Protein AF-A0AAW0WAM8-F1 (afdb_monomer_lite)

Organism: Cherax quadricarinatus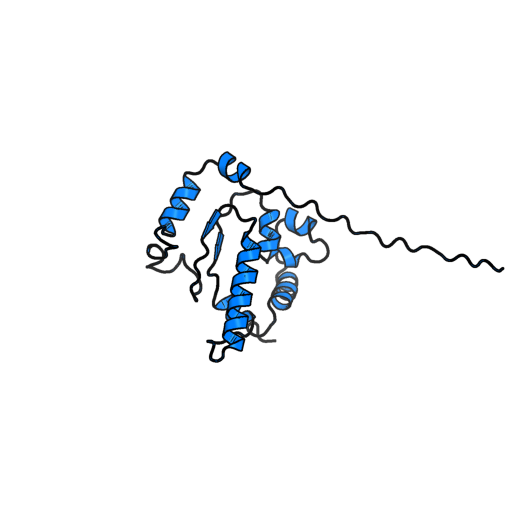 (NCBI:txid27406)

Radius of gyration: 20.92 Å; chains: 1; bounding box: 47×61×66 Å

Sequence (165 aa):
VDAHSCPPLEAIRRGQELWQGRIPDRCREEYPLHPWYCYFGYRVYPTMQSPVFVFQWIFDEAQMTANNVGKPNSKEQWDYIHGIGERIRKTFENVTALFAPSCISHTVFTKRNWAGVKIRDVSLPQALYCWDITPSDALAAITPPPRRGKAAEGTTGGEGRAVAG

Structure (mmCIF, N/CA/C/O backbone):
data_AF-A0AAW0WAM8-F1
#
_entry.id   AF-A0AAW0WAM8-F1
#
loop_
_atom_site.group_PDB
_atom_site.id
_atom_site.type_symbol
_atom_site.label_atom_id
_atom_site.label_alt_id
_atom_site.label_comp_id
_atom_site.label_asym_id
_atom_site.label_entity_id
_atom_site.label_seq_id
_atom_site.pdbx_PDB_ins_code
_atom_site.Cartn_x
_atom_site.Cartn_y
_atom_site.Cartn_z
_atom_site.occupancy
_atom_site.B_iso_or_equiv
_atom_site.auth_seq_id
_atom_site.auth_comp_id
_atom_site.auth_asym_id
_atom_site.auth_atom_id
_atom_site.pdbx_PDB_model_num
ATOM 1 N N . VAL A 1 1 ? 15.294 -13.554 -18.960 1.00 56.34 1 VAL A N 1
ATOM 2 C CA . VAL A 1 1 ? 15.476 -12.516 -17.919 1.00 56.34 1 VAL A CA 1
ATOM 3 C C . VAL A 1 1 ? 15.037 -13.147 -16.616 1.00 56.34 1 VAL A C 1
ATOM 5 O O . VAL A 1 1 ? 13.969 -13.747 -16.618 1.00 56.34 1 VAL A O 1
ATOM 8 N N . ASP A 1 2 ? 15.865 -13.118 -15.578 1.00 69.75 2 ASP A N 1
ATOM 9 C CA . ASP A 1 2 ? 15.474 -13.622 -14.260 1.00 69.75 2 ASP A CA 1
ATOM 10 C C . ASP A 1 2 ? 14.424 -12.681 -13.631 1.00 69.75 2 ASP A C 1
ATOM 12 O O . ASP A 1 2 ? 14.488 -11.461 -13.792 1.00 69.75 2 ASP A O 1
ATOM 16 N N . ALA A 1 3 ? 13.413 -13.258 -12.979 1.00 69.56 3 ALA A N 1
ATOM 17 C CA . ALA A 1 3 ? 12.282 -12.519 -12.424 1.00 69.56 3 ALA A CA 1
ATOM 18 C C . ALA A 1 3 ? 12.694 -11.654 -11.223 1.00 69.56 3 ALA A C 1
ATOM 20 O O . ALA A 1 3 ? 12.079 -10.618 -10.982 1.00 69.56 3 ALA A O 1
ATOM 21 N N . HIS A 1 4 ? 13.751 -12.047 -10.507 1.00 67.81 4 HIS A N 1
ATOM 22 C CA . HIS A 1 4 ? 14.234 -11.340 -9.320 1.00 67.81 4 HIS A CA 1
ATOM 23 C C . HIS A 1 4 ? 15.144 -10.148 -9.639 1.00 67.81 4 HIS A C 1
ATOM 25 O O . HIS A 1 4 ? 15.323 -9.274 -8.795 1.00 67.81 4 HIS A O 1
ATOM 31 N N . SER A 1 5 ? 15.683 -10.081 -10.858 1.00 73.88 5 SER A N 1
ATOM 32 C CA . SER A 1 5 ? 16.556 -8.997 -11.332 1.00 73.88 5 SER A CA 1
ATOM 33 C C . SER A 1 5 ? 15.859 -8.002 -12.268 1.00 73.88 5 SER A C 1
ATOM 35 O O . SER A 1 5 ? 16.458 -7.004 -12.672 1.00 73.88 5 SER A O 1
ATOM 37 N N . CYS A 1 6 ? 14.591 -8.236 -12.621 1.00 81.00 6 CYS A N 1
ATOM 38 C CA . CYS A 1 6 ? 13.815 -7.308 -13.437 1.00 81.00 6 CYS A CA 1
ATOM 39 C C . CYS A 1 6 ? 13.306 -6.125 -12.586 1.00 81.00 6 CYS A C 1
ATOM 41 O O . CYS A 1 6 ? 12.693 -6.361 -11.543 1.00 81.00 6 CYS A O 1
ATOM 43 N N . PRO A 1 7 ? 13.493 -4.858 -13.015 1.00 85.44 7 PRO A N 1
ATOM 44 C CA . PRO A 1 7 ? 12.938 -3.712 -12.302 1.00 85.44 7 PRO A CA 1
ATOM 45 C C . PRO A 1 7 ? 11.418 -3.853 -12.122 1.00 85.44 7 PRO A C 1
ATOM 47 O O . PRO A 1 7 ? 10.739 -4.200 -13.093 1.00 85.44 7 PRO A O 1
ATOM 50 N N . PRO A 1 8 ? 10.846 -3.526 -10.946 1.00 85.69 8 PRO A N 1
ATOM 51 C CA . PRO A 1 8 ? 9.432 -3.779 -10.647 1.00 85.69 8 PRO A CA 1
ATOM 52 C C . PRO A 1 8 ? 8.455 -3.248 -11.689 1.00 85.69 8 PRO A C 1
ATOM 54 O O . PRO A 1 8 ? 7.477 -3.909 -12.021 1.00 85.69 8 PRO A O 1
ATOM 57 N N . LEU A 1 9 ? 8.729 -2.061 -12.233 1.00 89.31 9 LEU A N 1
ATOM 58 C CA . LEU A 1 9 ? 7.875 -1.454 -13.247 1.00 89.31 9 LEU A CA 1
ATOM 59 C C . LEU A 1 9 ? 7.821 -2.289 -14.532 1.00 89.31 9 LEU A C 1
ATOM 61 O O . LEU A 1 9 ? 6.737 -2.546 -15.049 1.00 89.31 9 LEU A O 1
ATOM 65 N N . GLU A 1 10 ? 8.976 -2.742 -15.018 1.00 90.94 10 GLU A N 1
ATOM 66 C CA . GLU A 1 10 ? 9.055 -3.584 -16.213 1.00 90.94 10 GLU A CA 1
ATOM 67 C C . GLU A 1 10 ? 8.515 -4.988 -15.954 1.00 90.94 10 GLU A C 1
ATOM 69 O O . GLU A 1 10 ? 7.822 -5.541 -16.809 1.00 90.94 10 GLU A O 1
ATOM 74 N N . ALA A 1 11 ? 8.780 -5.544 -14.769 1.00 92.06 11 ALA A N 1
ATOM 75 C CA . ALA A 1 11 ? 8.276 -6.850 -14.371 1.00 92.06 11 ALA A CA 1
ATOM 76 C C . ALA A 1 11 ? 6.741 -6.876 -14.387 1.00 92.06 11 ALA A C 1
ATOM 78 O O . ALA A 1 11 ? 6.146 -7.766 -14.992 1.00 92.06 11 ALA A O 1
ATOM 79 N N . ILE A 1 12 ? 6.096 -5.864 -13.796 1.00 93.75 12 ILE A N 1
ATOM 80 C CA . ILE A 1 12 ? 4.635 -5.751 -13.786 1.00 93.75 12 ILE A CA 1
ATOM 81 C C . ILE A 1 12 ? 4.090 -5.441 -15.179 1.00 93.75 12 ILE A C 1
ATOM 83 O O . ILE A 1 12 ? 3.099 -6.053 -15.565 1.00 93.75 12 ILE A O 1
ATOM 87 N N . ARG A 1 13 ? 4.710 -4.539 -15.952 1.00 94.44 13 ARG A N 1
ATOM 88 C CA . ARG A 1 13 ? 4.238 -4.226 -17.312 1.00 94.44 13 ARG A CA 1
ATOM 89 C C . ARG A 1 13 ? 4.192 -5.485 -18.181 1.00 94.44 13 ARG A C 1
ATOM 91 O O . ARG A 1 13 ? 3.150 -5.817 -18.735 1.00 94.44 13 ARG A O 1
ATOM 98 N N . ARG A 1 14 ? 5.299 -6.230 -18.227 1.00 93.75 14 ARG A N 1
ATOM 99 C CA . ARG A 1 14 ? 5.391 -7.489 -18.983 1.00 93.75 14 ARG A CA 1
ATOM 100 C C . ARG A 1 14 ? 4.485 -8.573 -18.402 1.00 93.75 14 ARG A C 1
ATOM 102 O O . ARG A 1 14 ? 3.868 -9.315 -19.157 1.00 93.75 14 ARG A O 1
ATOM 109 N N . GLY A 1 15 ? 4.403 -8.670 -17.075 1.00 93.62 15 GLY A N 1
ATOM 110 C CA . GLY A 1 15 ? 3.544 -9.636 -16.390 1.00 93.62 15 GLY A CA 1
ATOM 111 C C . GLY A 1 15 ? 2.063 -9.407 -16.682 1.00 93.62 15 GLY A C 1
ATOM 112 O O . GLY A 1 15 ? 1.344 -10.355 -16.975 1.00 93.62 15 GLY A O 1
ATOM 113 N N . GLN A 1 16 ? 1.609 -8.153 -16.678 1.00 94.50 16 GLN A N 1
ATOM 114 C CA . GLN A 1 16 ? 0.222 -7.803 -16.980 1.00 94.50 16 GLN A CA 1
ATOM 115 C C . GLN A 1 16 ? -0.159 -8.194 -18.413 1.00 94.50 16 GLN A C 1
ATOM 117 O O . GLN A 1 16 ? -1.224 -8.785 -18.600 1.00 94.50 16 GLN A O 1
ATOM 122 N N . GLU A 1 17 ? 0.714 -7.923 -19.389 1.00 93.31 17 GLU A N 1
ATOM 123 C CA . GLU A 1 17 ? 0.539 -8.341 -20.787 1.00 93.31 17 GLU A CA 1
ATOM 124 C C . GLU A 1 17 ? 0.498 -9.875 -20.906 1.00 93.31 17 GLU A C 1
ATOM 126 O O . GLU A 1 17 ? -0.429 -10.430 -21.497 1.00 93.31 17 GLU A O 1
ATOM 131 N N . LEU A 1 18 ? 1.464 -10.567 -20.291 1.00 95.69 18 LEU A N 1
ATOM 132 C CA . LEU A 1 18 ? 1.599 -12.024 -20.360 1.00 95.69 18 LEU A CA 1
ATOM 133 C C . LEU A 1 18 ? 0.419 -12.762 -19.716 1.00 95.69 18 LEU A C 1
ATOM 135 O O . LEU A 1 18 ? -0.063 -13.753 -20.258 1.00 95.69 18 LEU A O 1
ATOM 139 N N . TRP A 1 19 ? -0.030 -12.305 -18.547 1.00 96.56 19 TRP A N 1
ATOM 140 C CA . TRP A 1 19 ? -1.099 -12.951 -17.782 1.00 96.56 19 TRP A CA 1
ATOM 141 C C . TRP A 1 19 ? -2.496 -12.485 -18.181 1.00 96.56 19 TRP A C 1
ATOM 143 O O . TRP A 1 19 ? -3.472 -12.986 -17.627 1.00 96.56 19 TRP A O 1
ATOM 153 N N . GLN A 1 20 ? -2.600 -11.501 -19.081 1.00 95.19 20 GLN A N 1
ATOM 154 C CA . GLN A 1 20 ? -3.852 -10.795 -19.368 1.00 95.19 20 GLN A CA 1
ATOM 155 C C . GLN A 1 20 ? -4.529 -10.321 -18.070 1.00 95.19 20 GLN A C 1
ATOM 157 O O . GLN A 1 20 ? -5.730 -10.494 -17.846 1.00 95.19 20 GLN A O 1
ATOM 162 N N . GLY A 1 21 ? -3.714 -9.753 -17.176 1.00 93.88 21 GLY A N 1
ATOM 163 C CA . GLY A 1 21 ? -4.114 -9.411 -15.818 1.00 93.88 21 GLY A CA 1
ATOM 164 C C . GLY A 1 21 ? -5.257 -8.398 -15.798 1.00 93.88 21 GLY A C 1
ATOM 165 O O . GLY A 1 21 ? -5.159 -7.322 -16.398 1.00 93.88 21 GLY A O 1
ATOM 166 N N . ARG A 1 22 ? -6.341 -8.732 -15.088 1.00 95.44 22 ARG A N 1
ATOM 167 C CA . ARG A 1 22 ? -7.463 -7.816 -14.850 1.00 95.44 22 ARG A CA 1
ATOM 168 C C . ARG A 1 22 ? -7.110 -6.829 -13.742 1.00 95.44 22 ARG A C 1
ATOM 170 O O . ARG A 1 22 ? -6.530 -7.201 -12.727 1.00 95.44 22 ARG A O 1
ATOM 177 N N . ILE A 1 23 ? -7.526 -5.583 -13.930 1.00 95.69 23 ILE A N 1
ATOM 178 C CA . ILE A 1 23 ? -7.340 -4.477 -12.986 1.00 95.69 23 ILE A CA 1
ATOM 179 C C . ILE A 1 23 ? -8.690 -3.797 -12.711 1.00 95.69 23 ILE A C 1
ATOM 181 O O . ILE A 1 23 ? -9.599 -3.934 -13.534 1.00 95.69 23 ILE A O 1
ATOM 185 N N . PRO A 1 24 ? -8.849 -3.070 -11.588 1.00 96.56 24 PRO A N 1
ATOM 186 C CA . PRO A 1 24 ? -10.087 -2.351 -11.288 1.00 96.56 24 PRO A CA 1
ATOM 187 C C . PRO A 1 24 ? -10.427 -1.318 -12.368 1.00 96.56 24 PRO A C 1
ATOM 189 O O . PRO A 1 24 ? -9.561 -0.535 -12.765 1.00 96.56 24 PRO A O 1
ATOM 192 N N . ASP A 1 25 ? -11.692 -1.278 -12.799 1.00 96.44 25 ASP A N 1
ATOM 193 C CA . ASP A 1 25 ? -12.125 -0.445 -13.931 1.00 96.44 25 ASP A CA 1
ATOM 194 C C . ASP A 1 25 ? -11.825 1.045 -13.710 1.00 96.44 25 ASP A C 1
ATOM 196 O O . ASP A 1 25 ? -11.207 1.673 -14.565 1.00 96.44 25 ASP A O 1
ATOM 200 N N . ARG A 1 26 ? -12.119 1.576 -12.516 1.00 96.19 26 ARG A N 1
ATOM 201 C CA . ARG A 1 26 ? -11.831 2.979 -12.159 1.00 96.19 26 ARG A CA 1
ATOM 202 C C . ARG A 1 26 ? -10.348 3.333 -12.224 1.00 96.19 26 ARG A C 1
ATOM 204 O O . ARG A 1 26 ? -9.988 4.437 -12.610 1.00 96.19 26 ARG A O 1
ATOM 211 N N . CYS A 1 27 ? -9.475 2.399 -11.853 1.00 96.75 27 CYS A N 1
ATOM 212 C CA . CYS A 1 27 ? -8.038 2.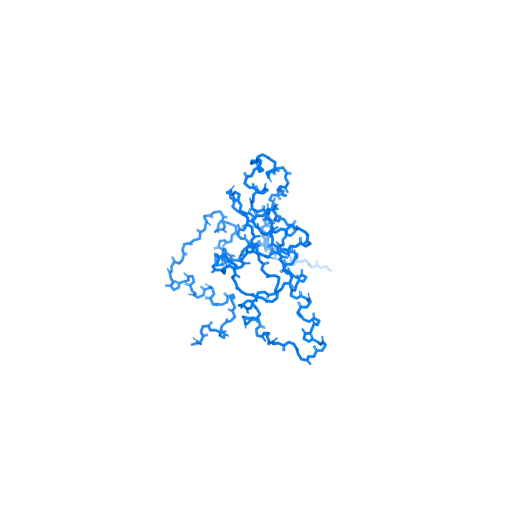627 -11.953 1.00 96.75 27 CYS A CA 1
ATOM 213 C C . CYS A 1 27 ? -7.561 2.581 -13.406 1.00 96.75 27 CYS A C 1
ATOM 215 O O . CYS A 1 27 ? -6.715 3.377 -13.808 1.00 96.75 27 CYS A O 1
ATOM 217 N N . ARG A 1 28 ? -8.129 1.686 -14.220 1.00 96.00 28 ARG A N 1
ATOM 218 C CA . ARG A 1 28 ? -7.848 1.645 -15.658 1.00 96.00 28 ARG A CA 1
ATOM 219 C C . ARG A 1 28 ? -8.283 2.933 -16.357 1.00 96.00 28 ARG A C 1
ATOM 221 O O . ARG A 1 28 ? -7.572 3.394 -17.241 1.00 96.00 28 ARG A O 1
ATOM 228 N N . GLU A 1 29 ? -9.421 3.499 -15.964 1.00 96.31 29 GLU A N 1
ATOM 229 C CA . GLU A 1 29 ? -9.928 4.777 -16.481 1.00 96.31 29 GLU A CA 1
ATOM 230 C C . GLU A 1 29 ? -9.013 5.958 -16.126 1.00 96.31 29 GLU A C 1
ATOM 232 O O . GLU A 1 29 ? -8.817 6.837 -16.959 1.00 96.31 29 GLU A O 1
ATOM 237 N N . GLU A 1 30 ? -8.393 5.947 -14.941 1.00 96.00 30 GLU A N 1
ATOM 238 C CA . GLU A 1 30 ? -7.388 6.946 -14.542 1.00 96.00 30 GLU A CA 1
ATOM 239 C C . GLU A 1 30 ? -6.071 6.796 -15.332 1.00 96.00 30 GLU A C 1
ATOM 241 O O . GLU A 1 30 ? -5.393 7.780 -15.631 1.00 96.00 30 GLU A O 1
ATOM 246 N N . TYR A 1 31 ? -5.699 5.564 -15.703 1.00 95.69 31 TYR A N 1
ATOM 247 C CA . TYR A 1 31 ? -4.436 5.251 -16.385 1.00 95.69 31 TYR A CA 1
ATOM 248 C C . TYR A 1 31 ? -4.629 4.471 -17.700 1.00 95.69 31 TYR A C 1
ATOM 250 O O . TYR A 1 31 ? -4.078 3.375 -17.847 1.00 95.69 31 TYR A O 1
ATOM 258 N N . PRO A 1 32 ? -5.329 5.025 -18.709 1.00 94.44 32 PRO A N 1
ATOM 259 C CA . PRO A 1 32 ? -5.690 4.289 -19.924 1.00 94.44 32 PRO A CA 1
ATOM 260 C C . PRO A 1 32 ? -4.469 3.863 -20.751 1.00 94.44 32 PRO A C 1
ATOM 262 O O . PRO A 1 32 ? -4.468 2.796 -21.357 1.00 94.44 32 PRO A O 1
ATOM 265 N N . LEU A 1 33 ? -3.408 4.676 -20.741 1.00 95.31 33 LEU A N 1
ATOM 266 C CA . LEU A 1 33 ? -2.151 4.391 -21.444 1.00 95.31 33 LEU A CA 1
ATOM 267 C C . LEU A 1 33 ? -1.175 3.532 -20.625 1.00 95.31 33 LEU A C 1
ATOM 269 O O . LEU A 1 33 ? -0.212 3.010 -21.178 1.00 95.31 33 LEU A O 1
ATOM 273 N N . HIS A 1 34 ? -1.397 3.405 -19.313 1.00 95.12 34 HIS A N 1
ATOM 274 C CA . HIS A 1 34 ? -0.479 2.730 -18.391 1.00 95.12 34 HIS A CA 1
ATOM 275 C C . HIS A 1 34 ? -1.246 1.840 -17.394 1.00 95.12 34 HIS A C 1
ATOM 277 O O . HIS A 1 34 ? -1.096 2.015 -16.184 1.00 95.12 34 HIS A O 1
ATOM 283 N N . PRO A 1 35 ? -2.069 0.874 -17.848 1.00 94.12 35 PRO A N 1
ATOM 284 C CA . PRO A 1 35 ? -2.947 0.088 -16.972 1.00 94.12 35 PRO A CA 1
ATOM 285 C C . PRO A 1 35 ? -2.196 -0.673 -15.864 1.00 94.12 35 PRO A C 1
ATOM 287 O O . PRO A 1 35 ? -2.710 -0.859 -14.761 1.00 94.12 35 PRO A O 1
ATOM 290 N N . TRP A 1 36 ? -0.939 -1.057 -16.102 1.00 95.00 36 TRP A N 1
ATOM 291 C CA . TRP A 1 36 ? -0.082 -1.706 -15.103 1.00 95.00 36 TRP A CA 1
ATOM 292 C C . TRP A 1 36 ? 0.215 -0.832 -13.871 1.00 95.00 36 TRP A C 1
ATOM 294 O O . TRP A 1 36 ? 0.611 -1.351 -12.827 1.00 95.00 36 TRP A O 1
ATOM 304 N N . TYR A 1 37 ? -0.021 0.482 -13.938 1.00 95.88 37 TYR A N 1
ATOM 305 C CA . TYR A 1 37 ? 0.055 1.374 -12.778 1.00 95.88 37 TYR A CA 1
ATOM 306 C C . TYR A 1 37 ? -0.891 0.959 -11.646 1.00 95.88 37 TYR A C 1
ATOM 308 O O . TYR A 1 37 ? -0.593 1.219 -10.481 1.00 95.88 37 TYR A O 1
ATOM 316 N N . CYS A 1 38 ? -1.968 0.242 -11.960 1.00 96.69 38 CYS A N 1
ATOM 317 C CA . CYS A 1 38 ? -2.941 -0.240 -10.983 1.00 96.69 38 CYS A CA 1
ATOM 318 C C . CYS A 1 38 ? -2.441 -1.371 -10.073 1.00 96.69 38 CYS A C 1
ATOM 320 O O . CYS A 1 38 ? -3.126 -1.722 -9.117 1.00 96.69 38 CYS A O 1
ATOM 322 N N . TYR A 1 39 ? -1.245 -1.914 -10.313 1.00 96.19 39 TYR A N 1
ATOM 323 C CA . TYR A 1 39 ? -0.595 -2.861 -9.398 1.00 96.19 39 TYR A CA 1
ATOM 324 C C . TYR A 1 39 ? 0.167 -2.168 -8.259 1.00 96.19 39 TYR A C 1
ATOM 326 O O . TYR A 1 39 ? 0.610 -2.826 -7.320 1.00 96.19 39 TYR A O 1
ATOM 334 N N . PHE A 1 40 ? 0.328 -0.842 -8.314 1.00 95.06 40 PHE A N 1
ATOM 335 C CA . PHE A 1 40 ? 1.009 -0.077 -7.275 1.00 95.06 40 PHE A CA 1
ATOM 336 C C . PHE A 1 40 ? -0.007 0.516 -6.301 1.00 95.06 40 PHE A C 1
ATOM 338 O O . PHE A 1 40 ? -0.836 1.339 -6.690 1.00 95.06 40 PHE A O 1
ATOM 345 N N . GLY A 1 41 ? 0.099 0.145 -5.020 1.00 94.88 41 GLY A N 1
ATOM 346 C CA . GLY A 1 41 ? -0.850 0.522 -3.962 1.00 94.88 41 GLY A CA 1
ATOM 347 C C . GLY A 1 41 ? -1.217 2.009 -3.954 1.00 94.88 41 GLY A C 1
ATOM 348 O O . GLY A 1 41 ? -2.392 2.353 -4.003 1.00 94.88 41 GLY A O 1
ATOM 349 N N . TYR A 1 42 ? -0.220 2.896 -4.010 1.00 94.50 42 TYR A N 1
ATOM 350 C CA . TYR A 1 42 ? -0.425 4.352 -3.990 1.00 94.50 42 TYR A CA 1
ATOM 351 C C . TYR A 1 42 ? -1.177 4.913 -5.213 1.00 94.50 42 TYR A C 1
ATOM 353 O O . TYR A 1 42 ? -1.662 6.040 -5.163 1.00 94.50 42 TYR A O 1
ATOM 361 N N . ARG A 1 43 ? -1.274 4.153 -6.313 1.00 94.81 43 ARG A N 1
ATOM 362 C CA . ARG A 1 43 ? -2.026 4.532 -7.520 1.00 94.81 43 ARG A CA 1
ATOM 363 C C . ARG A 1 43 ? -3.428 3.950 -7.545 1.00 94.81 43 ARG A C 1
ATOM 365 O O . ARG A 1 43 ? -4.339 4.620 -8.015 1.00 94.81 43 ARG A O 1
ATOM 372 N N . VAL A 1 44 ? -3.596 2.726 -7.048 1.00 95.75 44 VAL A N 1
ATOM 373 C CA . VAL A 1 44 ? -4.903 2.060 -7.024 1.00 95.75 44 VAL A CA 1
ATOM 374 C C . VAL A 1 44 ? -5.753 2.501 -5.832 1.00 95.75 44 VAL A C 1
ATOM 376 O O . VAL A 1 44 ? -6.959 2.666 -5.996 1.00 95.75 44 VAL A O 1
ATOM 379 N N . TYR A 1 45 ? -5.147 2.770 -4.669 1.00 95.25 45 TYR A N 1
ATOM 380 C CA . TYR A 1 45 ? -5.855 3.142 -3.437 1.00 95.25 45 TYR A CA 1
ATOM 381 C C . TYR A 1 45 ? -6.832 4.319 -3.621 1.00 95.25 45 TYR A C 1
ATOM 383 O O . TYR A 1 45 ? -7.992 4.161 -3.248 1.00 95.25 45 TYR A O 1
ATOM 391 N N . PRO A 1 46 ? -6.468 5.441 -4.284 1.00 93.56 46 PRO A N 1
ATOM 392 C CA . PRO A 1 46 ? -7.391 6.566 -4.485 1.00 93.56 46 PRO A CA 1
ATOM 393 C C . PRO A 1 46 ? -8.624 6.249 -5.347 1.00 93.56 46 PRO A C 1
ATOM 395 O O . PRO A 1 46 ? -9.557 7.042 -5.396 1.00 93.56 46 PRO A O 1
ATOM 398 N N . THR A 1 47 ? -8.622 5.119 -6.059 1.00 93.75 47 THR A N 1
ATOM 399 C CA . THR A 1 47 ? -9.713 4.701 -6.958 1.00 93.75 47 THR A CA 1
ATOM 400 C C . THR A 1 47 ? -10.663 3.687 -6.309 1.00 93.75 47 THR A C 1
ATOM 402 O O . THR A 1 47 ? -11.707 3.356 -6.880 1.00 93.75 47 THR A O 1
ATOM 405 N N . MET A 1 48 ? -10.305 3.178 -5.123 1.00 91.62 48 MET A N 1
ATOM 406 C CA . MET A 1 48 ? -11.079 2.179 -4.389 1.00 91.62 48 MET A CA 1
ATOM 407 C C . MET A 1 48 ? -12.300 2.809 -3.713 1.00 91.62 48 MET A C 1
ATOM 409 O O . MET A 1 48 ? -12.254 3.932 -3.225 1.00 91.62 48 MET A O 1
ATOM 413 N N . GLN A 1 49 ? -13.404 2.062 -3.688 1.00 88.81 49 GLN A N 1
ATOM 414 C CA . GLN A 1 49 ? -14.643 2.462 -3.006 1.00 88.81 49 GLN A CA 1
ATOM 415 C C . GLN A 1 49 ? -14.800 1.794 -1.650 1.00 88.81 49 GLN A C 1
ATOM 417 O O . GLN A 1 49 ? -15.349 2.380 -0.724 1.00 88.81 49 GLN A O 1
ATOM 422 N N . SER A 1 50 ? -14.348 0.547 -1.553 1.00 89.88 50 SER A N 1
ATOM 423 C CA . SER A 1 50 ? -14.385 -0.196 -0.307 1.00 89.88 50 SER A CA 1
ATOM 424 C C . SER A 1 50 ? -13.353 0.378 0.664 1.00 89.88 50 SER A C 1
ATOM 426 O O . SER A 1 50 ? -12.255 0.735 0.229 1.00 89.88 50 SER A O 1
ATOM 428 N N . PRO A 1 51 ? -13.654 0.427 1.971 1.00 90.50 51 PRO A N 1
ATOM 429 C CA . PRO A 1 51 ? -12.649 0.755 2.969 1.00 90.50 51 PRO A CA 1
ATOM 430 C C . PRO A 1 51 ? -11.534 -0.298 2.937 1.00 90.50 51 PRO A C 1
ATOM 432 O O . PRO A 1 51 ? -11.801 -1.500 2.917 1.00 90.50 51 PRO A O 1
ATOM 435 N N . VAL A 1 52 ? -10.279 0.153 2.931 1.00 93.38 52 VAL A N 1
ATOM 436 C CA . VAL A 1 52 ? -9.096 -0.717 2.903 1.00 93.38 52 VAL A CA 1
ATOM 437 C C . VAL A 1 52 ? -8.144 -0.328 4.022 1.00 93.38 52 VAL A C 1
ATOM 439 O O . VAL A 1 52 ? -7.663 0.804 4.069 1.00 93.38 52 VAL A O 1
ATOM 442 N N . PHE A 1 53 ? -7.842 -1.295 4.887 1.00 95.25 53 PHE A N 1
ATOM 443 C CA . PHE A 1 53 ? -6.775 -1.198 5.874 1.00 95.25 53 PHE A CA 1
ATOM 444 C C . PHE A 1 53 ? -5.440 -1.584 5.237 1.00 95.25 53 PHE A C 1
ATOM 446 O O . PHE A 1 53 ? -5.266 -2.707 4.760 1.00 95.25 53 PHE A O 1
ATOM 453 N N . VAL A 1 54 ? -4.476 -0.667 5.247 1.00 96.25 54 VAL A N 1
ATOM 454 C CA . VAL A 1 54 ? -3.146 -0.890 4.678 1.00 96.25 54 VAL A CA 1
ATOM 455 C C . VAL A 1 54 ? -2.170 -1.264 5.787 1.00 96.25 54 VAL A C 1
ATOM 457 O O . VAL A 1 54 ? -1.880 -0.467 6.678 1.00 96.25 54 VAL A O 1
ATOM 460 N N . PHE A 1 55 ? -1.612 -2.469 5.704 1.00 96.50 55 PHE A N 1
ATOM 461 C CA . PHE A 1 55 ? -0.424 -2.848 6.463 1.00 96.50 55 PHE A CA 1
ATOM 462 C C . PHE A 1 55 ? 0.798 -2.816 5.543 1.00 96.50 55 PHE A C 1
ATOM 464 O O . PHE A 1 55 ? 0.774 -3.442 4.485 1.00 96.50 55 PHE A O 1
ATOM 471 N N . GLN A 1 56 ? 1.879 -2.151 5.956 1.00 95.62 56 GLN A N 1
ATOM 472 C CA . GLN A 1 56 ? 3.125 -2.125 5.183 1.00 95.62 56 GLN A CA 1
ATOM 473 C C . GLN A 1 56 ? 4.347 -1.970 6.093 1.00 95.62 56 GLN A C 1
ATOM 475 O O . GLN A 1 56 ? 4.457 -0.994 6.830 1.00 95.62 56 GLN A O 1
ATOM 480 N N . TRP A 1 57 ? 5.319 -2.881 6.005 1.00 93.75 57 TRP A N 1
ATOM 481 C CA . TRP A 1 57 ? 6.645 -2.625 6.577 1.00 93.75 57 TRP A CA 1
ATOM 482 C C . TRP A 1 57 ? 7.291 -1.470 5.806 1.00 93.75 57 TRP A C 1
ATOM 484 O O . TRP A 1 57 ? 7.386 -1.540 4.581 1.00 93.75 57 TRP A O 1
ATOM 494 N N . ILE A 1 58 ? 7.739 -0.413 6.493 1.00 91.62 58 ILE A N 1
ATOM 495 C CA . ILE A 1 58 ? 8.413 0.720 5.825 1.00 91.62 58 ILE A CA 1
ATOM 496 C C . ILE A 1 58 ? 9.684 0.254 5.107 1.00 91.62 58 ILE A C 1
ATOM 498 O O . ILE A 1 58 ? 10.053 0.816 4.084 1.00 91.62 58 ILE A O 1
ATOM 502 N N . PHE A 1 59 ? 10.339 -0.784 5.620 1.00 88.62 59 PHE A N 1
ATOM 503 C CA . PHE A 1 59 ? 11.518 -1.382 5.006 1.00 88.62 59 PHE A CA 1
ATOM 504 C C . PHE A 1 59 ? 11.220 -2.835 4.616 1.00 88.62 59 PHE A C 1
ATOM 506 O O . PHE A 1 59 ? 11.815 -3.767 5.148 1.00 88.62 59 PHE A O 1
ATOM 513 N N . ASP A 1 60 ? 10.238 -3.046 3.735 1.00 85.38 60 ASP A N 1
ATOM 514 C CA . ASP A 1 60 ? 9.886 -4.399 3.293 1.00 85.38 60 ASP A CA 1
ATOM 515 C C . ASP A 1 60 ? 11.028 -5.060 2.510 1.00 85.38 60 ASP A C 1
ATOM 517 O O . ASP A 1 60 ? 11.580 -4.466 1.580 1.00 85.38 60 ASP A O 1
ATOM 521 N N . GLU A 1 61 ? 11.377 -6.298 2.870 1.00 82.19 61 GLU A N 1
ATOM 522 C CA . GLU A 1 61 ? 12.530 -6.988 2.276 1.00 82.19 61 GLU A CA 1
ATOM 523 C C . GLU A 1 61 ? 12.365 -7.206 0.769 1.00 82.19 61 GLU A C 1
ATOM 525 O O . GLU A 1 61 ? 13.326 -7.006 0.032 1.00 82.19 61 GLU A O 1
ATOM 530 N N . ALA A 1 62 ? 11.161 -7.531 0.281 1.00 79.31 62 ALA A N 1
ATOM 531 C CA . ALA A 1 62 ? 10.939 -7.738 -1.149 1.00 79.31 62 ALA A CA 1
ATOM 532 C C . ALA A 1 62 ? 11.110 -6.428 -1.929 1.00 79.31 62 ALA A C 1
ATOM 534 O O . ALA A 1 62 ? 11.696 -6.419 -3.012 1.00 79.31 62 ALA A O 1
ATOM 535 N N . GLN A 1 63 ? 10.668 -5.302 -1.359 1.00 77.19 63 GLN A N 1
ATOM 536 C CA . GLN A 1 63 ? 10.902 -3.982 -1.943 1.00 77.19 63 GLN A CA 1
ATOM 537 C C . GLN A 1 63 ? 12.384 -3.589 -1.908 1.00 77.19 63 GLN A C 1
ATOM 539 O O . GLN A 1 63 ? 12.887 -2.996 -2.863 1.00 77.19 63 GLN A O 1
ATOM 544 N N . MET A 1 64 ? 13.098 -3.912 -0.830 1.00 78.81 64 M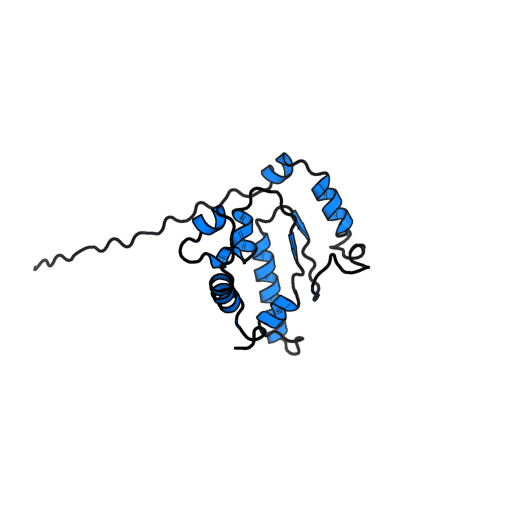ET A N 1
ATOM 545 C CA . MET A 1 64 ? 14.540 -3.678 -0.736 1.00 78.81 64 MET A CA 1
ATOM 546 C C . MET A 1 64 ? 15.307 -4.514 -1.768 1.00 78.81 64 MET A C 1
ATOM 548 O O . MET A 1 64 ? 16.120 -3.956 -2.501 1.00 78.81 64 MET A O 1
ATOM 552 N N . THR A 1 65 ? 14.990 -5.805 -1.906 1.00 74.69 65 THR A N 1
ATOM 553 C CA . THR A 1 65 ? 15.569 -6.691 -2.929 1.00 74.69 65 THR A CA 1
ATOM 554 C C . THR A 1 65 ? 15.287 -6.178 -4.337 1.00 74.69 65 THR A C 1
ATOM 556 O O . THR A 1 65 ? 16.205 -6.073 -5.145 1.00 74.69 65 THR A O 1
ATOM 559 N N . ALA A 1 66 ? 14.048 -5.776 -4.616 1.00 66.06 66 ALA A N 1
ATOM 560 C CA . ALA A 1 66 ? 13.654 -5.211 -5.902 1.00 66.06 66 ALA A CA 1
ATOM 561 C C . ALA A 1 66 ? 14.370 -3.891 -6.249 1.00 66.06 66 ALA A C 1
ATOM 563 O O . ALA A 1 66 ? 14.583 -3.590 -7.422 1.00 66.06 66 ALA A O 1
ATOM 564 N N . ASN A 1 67 ? 14.756 -3.109 -5.238 1.00 64.75 67 ASN A N 1
ATOM 565 C CA . ASN A 1 67 ? 15.571 -1.901 -5.392 1.00 64.75 67 ASN A CA 1
ATOM 566 C C . ASN A 1 67 ? 17.083 -2.189 -5.333 1.00 64.75 67 ASN A C 1
ATOM 568 O O . ASN A 1 67 ? 17.880 -1.254 -5.270 1.00 64.75 67 ASN A O 1
ATOM 572 N N . ASN A 1 68 ? 17.477 -3.467 -5.344 1.00 64.75 68 ASN A N 1
ATOM 573 C CA . ASN A 1 68 ? 18.857 -3.936 -5.255 1.00 64.75 68 ASN A CA 1
ATOM 574 C C . ASN A 1 68 ? 19.601 -3.434 -3.997 1.00 64.75 68 ASN A C 1
ATOM 576 O O . ASN A 1 68 ? 20.791 -3.119 -4.035 1.00 64.75 68 ASN A O 1
ATOM 580 N N . VAL A 1 69 ? 18.885 -3.336 -2.872 1.00 63.06 69 VAL A N 1
ATOM 581 C CA . VAL A 1 69 ? 19.406 -2.876 -1.578 1.00 63.06 69 VAL A CA 1
ATOM 582 C C . VAL A 1 69 ? 19.747 -4.079 -0.704 1.00 63.06 69 VAL A C 1
ATOM 584 O O . VAL A 1 69 ? 18.861 -4.816 -0.273 1.00 63.06 69 VAL A O 1
ATOM 587 N N . GLY A 1 70 ? 21.038 -4.267 -0.424 1.00 63.34 70 GLY A N 1
ATOM 588 C CA . GLY A 1 70 ? 21.524 -5.224 0.577 1.00 63.34 70 GLY A CA 1
ATOM 589 C C . GLY A 1 70 ? 21.445 -4.684 2.013 1.00 63.34 70 GLY A C 1
ATOM 590 O O . GLY A 1 70 ? 21.009 -3.557 2.247 1.00 63.34 70 GLY A O 1
ATOM 591 N N . LYS A 1 71 ? 21.908 -5.474 2.997 1.00 58.81 71 LYS A N 1
ATOM 592 C CA . LYS A 1 71 ? 22.121 -4.971 4.369 1.00 58.81 71 LYS A CA 1
ATOM 593 C C . LYS A 1 71 ? 23.135 -3.815 4.317 1.00 58.81 71 LYS A C 1
ATOM 595 O O . LYS A 1 71 ? 24.227 -4.033 3.791 1.00 58.81 71 LYS A O 1
ATOM 600 N N . PRO A 1 72 ? 22.802 -2.621 4.835 1.00 60.25 72 PRO A N 1
ATOM 601 C CA . PRO A 1 72 ? 23.661 -1.453 4.692 1.00 60.25 72 PRO A CA 1
ATOM 602 C C . PRO A 1 72 ? 24.991 -1.650 5.428 1.00 60.25 72 PRO A C 1
ATOM 604 O O . PRO A 1 72 ? 25.009 -2.029 6.599 1.00 60.25 72 PRO A O 1
ATOM 607 N N . ASN A 1 73 ? 26.100 -1.375 4.744 1.00 69.56 73 ASN A N 1
ATOM 608 C CA . ASN A 1 73 ? 27.460 -1.398 5.281 1.00 69.56 73 ASN A CA 1
ATOM 609 C C . ASN A 1 73 ? 28.172 -0.032 5.190 1.00 69.56 73 ASN A C 1
ATOM 611 O O . ASN A 1 73 ? 29.291 0.092 5.684 1.00 69.56 73 ASN A O 1
ATOM 615 N N . SER A 1 74 ? 27.526 0.992 4.614 1.00 73.75 74 SER A N 1
ATOM 616 C CA . SER A 1 74 ? 28.049 2.363 4.509 1.00 73.75 74 SER A CA 1
ATOM 617 C C . SER A 1 74 ? 27.005 3.426 4.876 1.00 73.75 74 SER A C 1
ATOM 619 O O . SER A 1 74 ? 25.800 3.162 4.882 1.00 73.75 74 SER A O 1
ATOM 621 N N . LYS A 1 75 ? 27.465 4.649 5.171 1.00 75.19 75 LYS A N 1
ATOM 622 C CA . LYS A 1 75 ? 26.604 5.799 5.494 1.00 75.19 75 LYS A CA 1
ATOM 623 C C . LYS A 1 75 ? 25.695 6.180 4.322 1.00 75.19 75 LYS A C 1
ATOM 625 O O . LYS A 1 75 ? 24.520 6.451 4.518 1.00 75.19 75 LYS A O 1
ATOM 630 N N . GLU A 1 76 ? 26.211 6.129 3.104 1.00 75.31 76 GLU A N 1
ATOM 631 C CA . GLU A 1 76 ? 25.474 6.461 1.882 1.00 75.31 76 GLU A CA 1
ATOM 632 C C . GLU A 1 76 ? 24.328 5.465 1.645 1.00 75.31 76 GLU A C 1
ATOM 634 O O . GLU A 1 76 ? 23.236 5.845 1.223 1.00 75.31 76 GLU A O 1
ATOM 639 N N . GLN A 1 77 ? 24.545 4.185 1.969 1.00 73.62 77 GLN A N 1
ATOM 640 C CA . GLN A 1 77 ? 23.485 3.176 1.940 1.00 73.62 77 GLN A CA 1
ATOM 641 C C . GLN A 1 77 ? 22.432 3.419 3.026 1.00 73.62 77 GLN A C 1
ATOM 643 O O . GLN A 1 77 ? 21.242 3.230 2.770 1.00 73.62 77 GLN A O 1
ATOM 648 N N . TRP A 1 78 ? 22.842 3.881 4.211 1.00 73.56 78 TRP A N 1
ATOM 649 C CA . TRP A 1 78 ? 21.910 4.319 5.252 1.00 73.56 78 TRP A CA 1
ATOM 650 C C . TRP A 1 78 ? 21.068 5.514 4.798 1.00 73.56 78 TRP A C 1
ATOM 652 O O . TRP A 1 78 ? 19.844 5.453 4.905 1.00 73.56 78 TRP A O 1
ATOM 662 N N . ASP A 1 79 ? 21.680 6.548 4.217 1.00 81.06 79 ASP A N 1
ATOM 663 C CA . ASP A 1 79 ? 20.971 7.721 3.688 1.00 81.06 79 ASP A CA 1
ATOM 664 C C . ASP A 1 79 ? 19.969 7.321 2.588 1.00 81.06 79 ASP A C 1
ATOM 666 O O . ASP A 1 79 ? 18.832 7.803 2.551 1.00 81.06 79 ASP A O 1
ATOM 670 N N . TYR A 1 80 ? 20.340 6.368 1.727 1.00 78.31 80 TYR A N 1
ATOM 671 C CA . TYR A 1 80 ? 19.441 5.818 0.713 1.00 78.31 80 TYR A CA 1
ATOM 672 C C . TYR A 1 80 ? 18.241 5.069 1.319 1.00 78.31 80 TYR A C 1
ATOM 674 O O . TYR A 1 80 ? 17.103 5.288 0.888 1.00 78.31 80 TYR A O 1
ATOM 682 N N . ILE A 1 81 ? 18.466 4.223 2.332 1.00 76.75 81 ILE A N 1
ATOM 683 C CA . ILE A 1 81 ? 17.401 3.501 3.052 1.00 76.75 81 ILE A CA 1
ATOM 684 C C . ILE A 1 81 ? 16.475 4.487 3.767 1.00 76.75 81 ILE A C 1
ATOM 686 O O . ILE A 1 81 ? 15.254 4.364 3.653 1.00 76.75 81 ILE A O 1
ATOM 690 N N . HIS A 1 82 ? 17.022 5.510 4.428 1.00 80.56 82 HIS A N 1
ATOM 691 C CA . HIS A 1 82 ? 16.225 6.592 5.007 1.00 80.56 82 HIS A CA 1
ATOM 692 C C . HIS A 1 82 ? 15.369 7.286 3.940 1.00 80.56 82 HIS A C 1
ATOM 694 O O . HIS A 1 82 ? 14.168 7.474 4.136 1.00 80.56 82 HIS A O 1
ATOM 700 N N . GLY A 1 83 ? 15.942 7.567 2.767 1.00 83.88 83 GLY A N 1
ATOM 701 C CA . GLY A 1 83 ? 15.209 8.109 1.627 1.00 83.88 83 GLY A CA 1
ATOM 702 C C . GLY A 1 83 ? 14.085 7.196 1.117 1.00 83.88 83 GLY A C 1
ATOM 703 O O . GLY A 1 83 ? 13.030 7.699 0.728 1.00 83.88 83 GLY A O 1
ATOM 704 N N . ILE A 1 84 ? 14.268 5.868 1.121 1.00 82.06 84 ILE A N 1
ATOM 705 C CA . ILE A 1 84 ? 13.192 4.907 0.816 1.00 82.06 84 ILE A CA 1
ATOM 706 C C . ILE A 1 84 ? 12.066 5.039 1.839 1.00 82.06 84 ILE A C 1
ATOM 708 O O . ILE A 1 84 ? 10.905 5.165 1.446 1.00 82.06 84 ILE A O 1
ATOM 712 N N . GLY A 1 85 ? 12.412 5.054 3.128 1.00 86.44 85 GLY A N 1
ATOM 713 C CA . GLY A 1 85 ? 11.440 5.179 4.207 1.00 86.44 85 GLY A CA 1
ATOM 714 C C . GLY A 1 85 ? 10.594 6.445 4.075 1.00 86.44 85 GLY A C 1
ATOM 715 O O . GLY A 1 85 ? 9.369 6.369 4.130 1.00 86.44 85 GLY A O 1
ATOM 716 N N . GLU A 1 86 ? 11.225 7.588 3.803 1.00 88.69 86 GLU A N 1
ATOM 717 C CA . GLU A 1 86 ? 10.528 8.858 3.567 1.00 88.69 86 GLU A CA 1
ATOM 718 C C . GLU A 1 86 ? 9.612 8.812 2.339 1.00 88.69 86 GLU A C 1
ATOM 720 O O . GLU A 1 86 ? 8.466 9.257 2.396 1.00 88.69 86 GLU A O 1
ATOM 725 N N . ARG A 1 87 ? 10.069 8.230 1.222 1.00 88.75 87 ARG A N 1
ATOM 726 C CA . ARG A 1 87 ? 9.227 8.084 0.023 1.00 88.75 87 ARG A CA 1
ATOM 727 C C . ARG A 1 87 ? 8.006 7.210 0.288 1.00 88.75 87 ARG A C 1
ATOM 729 O O . ARG A 1 87 ? 6.917 7.570 -0.144 1.00 88.75 87 ARG A O 1
ATOM 736 N N . ILE A 1 88 ? 8.168 6.103 1.010 1.00 89.88 88 ILE A N 1
ATOM 737 C CA . ILE A 1 88 ? 7.053 5.224 1.381 1.00 89.88 88 ILE A CA 1
ATOM 738 C C . ILE A 1 88 ? 6.079 5.960 2.301 1.00 89.88 88 ILE A C 1
ATOM 740 O O . ILE A 1 88 ? 4.883 5.968 2.026 1.00 89.88 88 ILE A O 1
ATOM 744 N N . ARG A 1 89 ? 6.572 6.657 3.331 1.00 91.88 89 ARG A N 1
ATOM 745 C CA . ARG A 1 89 ? 5.721 7.456 4.228 1.00 91.88 89 ARG A CA 1
ATOM 746 C C . ARG A 1 89 ? 4.886 8.484 3.467 1.00 91.88 89 ARG A C 1
ATOM 748 O O . ARG A 1 89 ? 3.688 8.574 3.714 1.00 91.88 89 ARG A O 1
ATOM 755 N N . LYS A 1 90 ? 5.478 9.176 2.488 1.00 93.00 90 LYS A N 1
ATOM 756 C CA . LYS A 1 90 ? 4.758 10.122 1.618 1.00 93.00 90 LYS A CA 1
ATOM 757 C C . LYS A 1 90 ? 3.619 9.472 0.834 1.00 93.00 90 LYS A C 1
ATOM 759 O O . LYS A 1 90 ? 2.591 10.101 0.615 1.00 93.00 90 LYS A O 1
ATOM 764 N N . THR A 1 91 ? 3.750 8.203 0.435 1.00 92.94 91 THR A N 1
ATOM 765 C CA . THR A 1 91 ? 2.647 7.501 -0.248 1.00 92.94 91 THR A CA 1
ATOM 766 C C . THR A 1 91 ? 1.436 7.245 0.647 1.00 92.94 91 THR A C 1
ATOM 768 O O . THR A 1 91 ? 0.353 6.979 0.129 1.00 92.94 91 THR A O 1
ATOM 771 N N . PHE A 1 92 ? 1.594 7.354 1.968 1.00 93.50 92 PHE A N 1
ATOM 772 C CA . PHE A 1 92 ? 0.526 7.112 2.930 1.00 93.50 92 PHE A CA 1
ATOM 773 C C . PHE A 1 92 ? -0.188 8.368 3.423 1.00 93.50 92 PHE A C 1
ATOM 775 O O . PHE A 1 92 ? -1.137 8.235 4.187 1.00 93.50 92 PHE A O 1
ATOM 782 N N . GLU A 1 93 ? 0.216 9.569 2.995 1.00 89.12 93 GLU A N 1
ATOM 783 C CA . GLU A 1 93 ? -0.381 10.838 3.454 1.00 89.12 93 GLU A CA 1
ATOM 784 C C . GLU A 1 93 ? -1.910 10.875 3.304 1.00 89.12 93 GLU A C 1
ATOM 786 O O . GLU A 1 93 ? -2.595 11.502 4.105 1.00 89.12 93 GLU A O 1
ATOM 791 N N . ASN A 1 94 ? -2.440 10.161 2.307 1.00 88.69 94 ASN A N 1
ATOM 792 C CA . ASN A 1 94 ? -3.865 10.108 1.993 1.00 88.69 94 ASN A CA 1
ATOM 793 C C . ASN A 1 94 ? -4.537 8.773 2.361 1.00 88.69 94 ASN A C 1
ATOM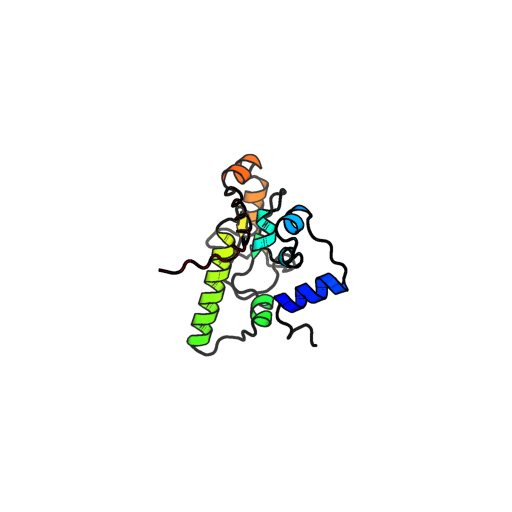 795 O O . ASN A 1 94 ? -5.649 8.508 1.908 1.00 88.69 94 ASN A O 1
ATOM 799 N N . VAL A 1 95 ? -3.866 7.912 3.131 1.00 92.31 95 VAL A N 1
ATOM 800 C CA . VAL A 1 95 ? -4.396 6.608 3.553 1.00 92.31 95 VAL A CA 1
ATOM 801 C C . VAL A 1 95 ? -5.058 6.747 4.919 1.00 92.31 95 VAL A C 1
ATOM 803 O O . VAL A 1 95 ? -4.418 7.143 5.888 1.00 92.31 95 VAL A O 1
ATOM 806 N N . THR A 1 96 ? -6.338 6.392 5.008 1.00 91.50 96 THR A N 1
ATOM 807 C CA . THR A 1 96 ? -7.158 6.625 6.209 1.00 91.50 96 THR A CA 1
ATOM 808 C C . THR A 1 96 ? -7.006 5.564 7.291 1.00 91.50 96 THR A C 1
ATOM 810 O O . THR A 1 96 ? -7.079 5.878 8.476 1.00 91.50 96 THR A O 1
ATOM 813 N N . ALA A 1 97 ? -6.759 4.313 6.902 1.00 94.12 97 ALA A N 1
ATOM 814 C CA . ALA A 1 97 ? -6.526 3.196 7.810 1.00 94.12 97 ALA A CA 1
ATOM 815 C C . ALA A 1 97 ? -5.167 2.561 7.489 1.00 94.12 97 ALA A C 1
ATOM 817 O O . ALA A 1 97 ? -5.029 1.820 6.515 1.00 94.12 97 ALA A O 1
ATOM 818 N N . LEU A 1 98 ? -4.149 2.886 8.291 1.00 95.38 98 LEU A N 1
ATOM 819 C CA . LEU A 1 98 ? -2.755 2.507 8.054 1.00 95.38 98 LEU A CA 1
ATOM 820 C C . LEU A 1 98 ? -2.102 1.941 9.316 1.00 95.38 98 LEU A C 1
ATOM 822 O O . LEU A 1 98 ? -2.172 2.535 10.391 1.00 95.38 98 LEU A O 1
ATOM 826 N N . PHE A 1 99 ? -1.344 0.862 9.146 1.00 97.00 99 PHE A N 1
ATOM 827 C CA . PHE A 1 99 ? -0.397 0.373 10.139 1.00 97.00 99 PHE A CA 1
ATOM 828 C C . PHE A 1 99 ? 0.957 0.096 9.473 1.00 97.00 99 PHE A C 1
ATOM 830 O O . PHE A 1 99 ? 1.141 -0.923 8.805 1.00 97.00 99 PHE A O 1
ATOM 837 N N . ALA A 1 100 ? 1.904 1.027 9.640 1.00 96.56 100 ALA A N 1
ATOM 838 C CA . ALA A 1 100 ? 3.187 1.006 8.937 1.00 96.56 100 ALA A CA 1
ATOM 839 C C . ALA A 1 100 ? 4.417 1.025 9.875 1.00 96.56 100 ALA A C 1
ATOM 841 O O . ALA A 1 100 ? 5.013 2.082 10.110 1.00 96.56 100 ALA A O 1
ATOM 842 N N . PRO A 1 101 ? 4.797 -0.124 10.459 1.00 95.00 101 PRO A N 1
ATOM 843 C CA . PRO A 1 101 ? 5.965 -0.238 11.332 1.00 95.00 101 PRO A CA 1
ATOM 844 C C . PRO A 1 101 ? 7.293 -0.071 10.571 1.00 95.00 101 PRO A C 1
ATOM 846 O O . PRO A 1 101 ? 7.475 -0.580 9.464 1.00 95.00 101 PRO A O 1
ATOM 849 N N . SER A 1 102 ? 8.263 0.597 11.202 1.00 90.62 102 SER A N 1
ATOM 850 C CA . SER A 1 102 ? 9.583 0.902 10.624 1.00 90.62 102 SER A CA 1
ATOM 851 C C . SER A 1 102 ? 10.614 -0.233 10.764 1.00 90.62 102 SER A C 1
ATOM 853 O O . SER A 1 102 ? 11.789 0.033 11.006 1.00 90.62 102 SER A O 1
ATOM 855 N N . CYS A 1 103 ? 10.195 -1.495 10.657 1.00 85.38 103 CYS A N 1
ATOM 856 C CA . CYS A 1 103 ? 11.091 -2.654 10.757 1.00 85.38 103 CYS A CA 1
ATOM 857 C C . CYS A 1 103 ? 11.459 -3.197 9.371 1.00 85.38 103 CYS A C 1
ATOM 859 O O . CYS A 1 103 ? 10.660 -3.090 8.440 1.00 85.38 103 CYS A O 1
ATOM 861 N N . ILE A 1 104 ? 12.633 -3.829 9.270 1.00 83.19 104 ILE A N 1
ATOM 862 C CA . ILE A 1 104 ? 12.993 -4.659 8.116 1.00 83.19 104 ILE A CA 1
ATOM 863 C C . ILE A 1 104 ? 12.346 -6.028 8.307 1.00 83.19 104 ILE A C 1
ATOM 865 O O . ILE A 1 104 ? 12.671 -6.746 9.253 1.00 83.19 104 ILE A O 1
ATOM 869 N N . SER A 1 105 ? 11.364 -6.350 7.472 1.00 85.25 105 SER A N 1
ATOM 870 C CA . SER A 1 105 ? 10.684 -7.645 7.488 1.00 85.25 105 SER A CA 1
ATOM 871 C C . SER A 1 105 ? 9.871 -7.831 6.211 1.00 85.25 105 SER A C 1
ATOM 873 O O . SER A 1 105 ? 9.724 -6.905 5.424 1.00 85.25 105 SER A O 1
ATOM 875 N N . HIS A 1 106 ? 9.294 -9.012 6.019 1.00 87.25 106 HIS A N 1
ATOM 876 C CA . HIS A 1 106 ? 8.358 -9.279 4.930 1.00 87.25 106 HIS A CA 1
ATOM 877 C C . HIS A 1 106 ? 7.181 -10.118 5.418 1.00 87.25 106 HIS A C 1
ATOM 879 O O . HIS A 1 106 ? 7.379 -11.045 6.210 1.00 87.25 106 HIS A O 1
ATOM 885 N N . THR A 1 107 ? 5.964 -9.800 4.960 1.00 87.19 107 THR A N 1
ATOM 886 C CA . THR A 1 107 ? 4.672 -10.360 5.425 1.00 87.19 107 THR A CA 1
ATOM 887 C C . THR A 1 107 ? 4.398 -10.164 6.929 1.00 87.19 107 THR A C 1
ATOM 889 O O . THR A 1 107 ? 5.305 -9.896 7.727 1.00 87.19 107 THR A O 1
ATOM 892 N N . VAL A 1 108 ? 3.133 -10.271 7.349 1.00 86.62 108 VAL A N 1
ATOM 893 C CA . VAL A 1 108 ? 2.766 -10.169 8.775 1.00 86.62 108 VAL A CA 1
ATOM 894 C C . VAL A 1 108 ? 1.700 -11.173 9.195 1.00 86.62 108 VAL A C 1
ATOM 896 O O . VAL A 1 108 ? 1.908 -11.886 10.167 1.00 86.62 108 VAL A O 1
ATOM 899 N N . PHE A 1 109 ? 0.607 -11.303 8.442 1.00 83.38 109 PHE A N 1
ATOM 900 C CA . PHE A 1 109 ? -0.571 -12.065 8.876 1.00 83.38 109 PHE A CA 1
ATOM 901 C C . PHE A 1 109 ? -0.363 -13.581 8.948 1.00 83.38 109 PHE A C 1
ATOM 903 O O . PHE A 1 109 ? -1.098 -14.274 9.640 1.00 83.38 109 PHE A O 1
ATOM 910 N N . THR A 1 110 ? 0.659 -14.106 8.278 1.00 84.50 110 THR A N 1
ATOM 911 C CA . THR A 1 110 ? 1.017 -15.530 8.309 1.00 84.50 110 THR A CA 1
ATOM 912 C C . THR A 1 110 ? 1.979 -15.883 9.450 1.00 84.50 110 THR A C 1
ATOM 914 O O . THR A 1 110 ? 2.246 -17.061 9.689 1.00 84.50 110 THR A O 1
ATOM 917 N N . LYS A 1 111 ? 2.513 -14.891 10.178 1.00 87.25 111 LYS A N 1
ATOM 918 C CA . LYS A 1 111 ? 3.469 -15.109 11.273 1.00 87.25 111 LYS A CA 1
ATOM 919 C C . LYS A 1 111 ? 2.738 -15.389 12.578 1.00 87.25 111 LYS A C 1
ATOM 921 O O . LYS A 1 111 ? 1.842 -14.649 12.961 1.00 87.25 111 LYS A O 1
ATOM 926 N N . ARG A 1 112 ? 3.183 -16.395 13.338 1.00 87.19 112 ARG A N 1
ATOM 927 C CA . ARG A 1 112 ? 2.572 -16.761 14.636 1.00 87.19 112 ARG A CA 1
ATOM 928 C C . ARG A 1 112 ? 2.524 -15.604 15.641 1.00 87.19 112 ARG A C 1
ATOM 930 O O . ARG A 1 112 ? 1.595 -15.518 16.431 1.00 87.19 112 ARG A O 1
ATOM 937 N N . ASN A 1 113 ? 3.517 -14.719 15.613 1.00 89.25 113 ASN A N 1
ATOM 938 C CA . ASN A 1 113 ? 3.674 -13.606 16.547 1.00 89.25 113 ASN A CA 1
ATOM 939 C C . ASN A 1 113 ? 3.169 -12.260 15.998 1.00 89.25 113 ASN A C 1
ATOM 941 O O . ASN A 1 113 ? 3.535 -11.219 16.540 1.00 89.25 113 ASN A O 1
ATOM 945 N N . TRP A 1 114 ? 2.340 -12.250 14.946 1.00 92.81 114 TRP A N 1
ATOM 946 C CA . TRP A 1 114 ? 1.826 -11.015 14.337 1.00 92.81 114 TRP A CA 1
ATOM 947 C C . TRP A 1 114 ? 1.109 -10.099 15.343 1.00 92.81 114 TRP A C 1
ATOM 949 O O . TRP A 1 114 ? 1.214 -8.877 15.256 1.00 92.81 114 TRP A O 1
ATOM 959 N N . ALA A 1 115 ? 0.465 -10.689 16.355 1.00 92.69 115 ALA A N 1
ATOM 960 C CA . ALA A 1 115 ? -0.188 -9.966 17.442 1.00 92.69 115 ALA A CA 1
ATOM 961 C C . ALA A 1 115 ? 0.782 -9.149 18.320 1.00 92.69 115 ALA A C 1
ATOM 963 O O . ALA A 1 115 ? 0.370 -8.205 18.990 1.00 92.69 115 ALA A O 1
ATOM 964 N N . GLY A 1 116 ? 2.074 -9.491 18.310 1.00 93.25 116 GLY A N 1
ATOM 965 C CA . GLY A 1 116 ? 3.120 -8.768 19.030 1.00 93.25 116 GLY A CA 1
ATOM 966 C C . GLY A 1 116 ? 3.652 -7.538 18.294 1.00 93.25 116 GLY A C 1
ATOM 967 O O . GLY A 1 116 ? 4.412 -6.774 18.884 1.00 93.25 116 GLY A O 1
ATOM 968 N N . VAL A 1 117 ? 3.281 -7.325 17.026 1.00 94.62 117 VAL A N 1
ATOM 969 C CA . VAL A 1 117 ? 3.728 -6.155 16.260 1.00 94.62 117 VAL A CA 1
ATOM 970 C C . VAL A 1 117 ? 2.997 -4.914 16.763 1.00 94.62 117 VAL A C 1
ATOM 972 O O . VAL A 1 117 ? 1.765 -4.876 16.776 1.00 94.62 117 VAL A O 1
ATOM 975 N N . LYS A 1 118 ? 3.761 -3.891 17.159 1.00 95.62 118 LYS A N 1
ATOM 976 C CA . LYS A 1 118 ? 3.244 -2.646 17.734 1.00 95.62 118 LYS A CA 1
ATOM 977 C C . LYS A 1 118 ? 3.893 -1.416 17.111 1.00 95.62 118 LYS A C 1
ATOM 979 O O . LYS A 1 118 ? 5.070 -1.438 16.756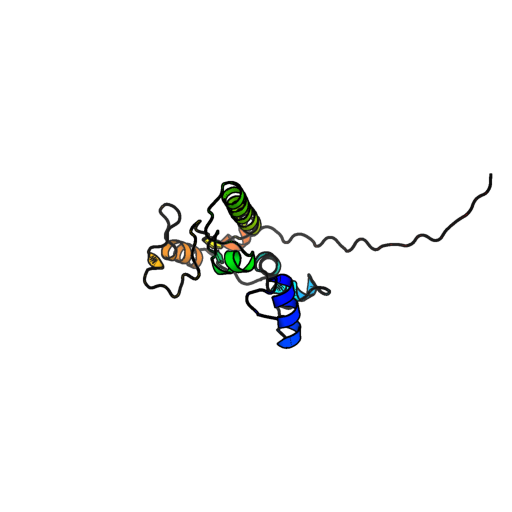 1.00 95.62 118 LYS A O 1
ATOM 984 N N . ILE A 1 119 ? 3.123 -0.336 17.026 1.00 95.88 119 ILE A N 1
ATOM 985 C CA . ILE A 1 119 ? 3.625 1.020 16.797 1.00 95.88 119 ILE A CA 1
ATOM 986 C C . ILE A 1 119 ? 3.331 1.798 18.074 1.00 95.88 119 ILE A C 1
ATOM 988 O O . ILE A 1 119 ? 2.166 2.007 18.415 1.00 95.88 119 ILE A O 1
ATOM 992 N N . ARG A 1 120 ? 4.387 2.209 18.789 1.00 92.94 120 ARG A N 1
ATOM 993 C CA . ARG A 1 120 ? 4.272 2.689 20.178 1.00 92.94 120 ARG A CA 1
ATOM 994 C C . ARG A 1 120 ? 3.536 1.627 21.012 1.00 92.94 120 ARG A C 1
ATOM 996 O O . ARG A 1 120 ? 3.946 0.469 20.998 1.00 92.94 120 ARG A O 1
ATOM 1003 N N . ASP A 1 121 ? 2.428 1.989 21.649 1.00 94.94 121 ASP A N 1
ATOM 1004 C CA . ASP A 1 121 ? 1.666 1.100 22.529 1.00 94.94 121 ASP A CA 1
ATOM 1005 C C . ASP A 1 121 ? 0.463 0.423 21.849 1.00 94.94 121 ASP A C 1
ATOM 1007 O O . ASP A 1 121 ? -0.252 -0.348 22.488 1.00 94.94 121 ASP A O 1
ATOM 1011 N N . VAL A 1 122 ? 0.248 0.659 20.548 1.00 97.25 122 VAL A N 1
ATOM 1012 C CA . VAL A 1 122 ? -0.880 0.094 19.789 1.00 97.25 122 VAL A CA 1
ATOM 1013 C C . VAL A 1 122 ? -0.414 -1.098 18.957 1.00 97.25 122 VAL A C 1
ATOM 1015 O O . VAL A 1 122 ? 0.449 -0.964 18.087 1.00 97.25 122 VAL A O 1
ATOM 1018 N N . SER A 1 123 ? -0.989 -2.275 19.210 1.00 97.31 123 SER A N 1
ATOM 1019 C CA . SER A 1 123 ? -0.729 -3.489 18.423 1.00 97.31 123 SER A CA 1
ATOM 1020 C C . SER A 1 123 ? -1.541 -3.554 17.133 1.00 97.31 123 SER A C 1
ATOM 1022 O O . SER A 1 123 ? -2.588 -2.920 17.015 1.00 97.31 123 SER A O 1
ATOM 1024 N N . LEU A 1 124 ? -1.081 -4.351 16.166 1.00 96.62 124 LEU A N 1
ATOM 1025 C CA . LEU A 1 124 ? -1.810 -4.579 14.916 1.00 96.62 124 LEU A CA 1
ATOM 1026 C C . LEU A 1 124 ? -3.236 -5.131 15.149 1.00 96.62 124 LEU A C 1
ATOM 1028 O O . LEU A 1 124 ? -4.166 -4.569 14.573 1.00 96.62 124 LEU A O 1
ATOM 1032 N N . PRO A 1 125 ? -3.471 -6.139 16.020 1.00 97.00 125 PRO A N 1
ATOM 1033 C CA . PRO A 1 125 ? -4.832 -6.550 16.374 1.00 97.00 125 PRO A CA 1
ATOM 1034 C C . PRO A 1 125 ? -5.682 -5.417 16.959 1.00 97.00 125 PRO A C 1
ATOM 1036 O O . PRO A 1 125 ? -6.846 -5.284 16.597 1.00 97.00 125 PRO A O 1
ATOM 1039 N N . GLN A 1 126 ? -5.107 -4.579 17.831 1.00 97.44 126 GLN A N 1
ATOM 1040 C CA . GLN A 1 126 ? -5.824 -3.429 18.395 1.00 97.44 126 GLN A CA 1
ATOM 1041 C C . GLN A 1 126 ? -6.186 -2.410 17.312 1.00 97.44 126 GLN A C 1
ATOM 1043 O O . GLN A 1 126 ? -7.309 -1.924 17.293 1.00 97.44 126 GLN A O 1
ATOM 1048 N N . ALA A 1 127 ? -5.272 -2.116 16.385 1.00 97.31 127 ALA A N 1
ATOM 1049 C CA . ALA A 1 127 ? -5.535 -1.207 15.273 1.00 97.31 127 ALA A CA 1
ATOM 1050 C C . ALA A 1 127 ? -6.630 -1.735 14.331 1.00 97.31 127 ALA A C 1
ATOM 1052 O O . ALA A 1 127 ? -7.480 -0.962 13.897 1.00 97.31 127 ALA A O 1
ATOM 1053 N N . LEU A 1 128 ? -6.641 -3.043 14.051 1.00 96.56 128 LEU A N 1
ATOM 1054 C CA . LEU A 1 128 ? -7.700 -3.685 13.265 1.00 96.56 128 LEU A CA 1
ATOM 1055 C C . LEU A 1 128 ? -9.047 -3.638 13.980 1.00 96.56 128 LEU A C 1
ATOM 1057 O O . LEU A 1 128 ? -10.044 -3.315 13.349 1.00 96.56 128 LEU A O 1
ATOM 1061 N N . TYR A 1 129 ? -9.071 -3.906 15.286 1.00 96.62 129 TYR A N 1
ATOM 1062 C CA . TYR A 1 129 ? -10.286 -3.773 16.085 1.00 96.62 129 TYR A CA 1
ATOM 1063 C C . TYR A 1 129 ? -10.819 -2.338 16.051 1.00 96.62 129 TYR A C 1
ATOM 1065 O O . TYR A 1 129 ? -12.001 -2.135 15.803 1.00 96.62 129 TYR A O 1
ATOM 1073 N N . CYS A 1 130 ? -9.950 -1.335 16.222 1.00 95.62 130 CYS A N 1
ATOM 1074 C CA . CYS A 1 130 ? -10.341 0.069 16.095 1.00 95.62 130 CYS A CA 1
ATOM 1075 C C . CYS A 1 130 ? -10.931 0.375 14.713 1.00 95.62 130 CYS A C 1
ATOM 1077 O O . CYS A 1 130 ? -11.918 1.099 14.624 1.00 95.62 130 CYS A O 1
ATOM 1079 N N . TRP A 1 131 ? -10.347 -0.169 13.644 1.00 95.56 131 TRP A N 1
ATOM 1080 C CA . TRP A 1 131 ? -10.869 0.001 12.290 1.00 95.56 131 TRP A CA 1
ATOM 1081 C C . TRP A 1 131 ? -12.245 -0.653 12.106 1.00 95.56 131 TRP A C 1
ATOM 1083 O O . TRP A 1 131 ? -13.132 -0.012 11.554 1.00 95.56 131 TRP A O 1
ATOM 1093 N N . ASP A 1 132 ? -12.439 -1.867 12.625 1.00 95.06 132 ASP A N 1
ATOM 1094 C CA . ASP A 1 132 ? -13.696 -2.627 12.543 1.00 95.06 132 ASP A CA 1
ATOM 1095 C C . ASP A 1 132 ? -14.863 -1.911 13.239 1.00 95.06 132 ASP A C 1
ATOM 1097 O O . ASP A 1 132 ? -15.959 -1.803 12.696 1.00 95.06 132 ASP A O 1
ATOM 1101 N N . ILE A 1 133 ? -14.611 -1.335 14.419 1.00 95.12 133 ILE A N 1
ATOM 1102 C CA . ILE A 1 133 ? -15.638 -0.601 15.172 1.00 95.12 133 ILE A CA 1
ATOM 1103 C C . ILE A 1 133 ? -15.830 0.848 14.700 1.00 95.12 133 ILE A C 1
ATOM 1105 O O . ILE A 1 133 ? -16.702 1.546 15.222 1.00 95.12 133 ILE A O 1
ATOM 1109 N N . THR A 1 134 ? -15.014 1.339 13.761 1.00 92.38 134 THR A N 1
ATOM 1110 C CA . THR A 1 134 ? -15.153 2.705 13.240 1.00 92.38 134 THR A CA 1
ATOM 1111 C C . THR A 1 134 ? -16.270 2.743 12.191 1.00 92.38 134 THR A C 1
ATOM 1113 O O . THR A 1 134 ? -16.177 2.043 11.182 1.00 92.38 134 THR A O 1
ATOM 1116 N N . PRO A 1 135 ? -17.308 3.586 12.357 1.00 88.25 135 PRO A N 1
ATOM 1117 C CA . PRO A 1 135 ? -18.376 3.705 11.369 1.00 88.25 135 PRO A CA 1
ATOM 1118 C C . PRO A 1 135 ? -17.848 4.123 9.993 1.00 88.25 135 PRO A C 1
ATOM 1120 O O . PRO A 1 135 ? -16.950 4.962 9.891 1.00 88.25 135 PRO A O 1
ATOM 1123 N N . SER A 1 136 ? -18.451 3.606 8.919 1.00 80.25 136 SER A N 1
ATOM 1124 C CA . SER A 1 136 ? -18.038 3.934 7.546 1.00 80.25 136 SER A CA 1
ATOM 1125 C C . SER A 1 136 ? -18.083 5.437 7.252 1.00 80.25 136 SER A C 1
ATOM 1127 O O . SER A 1 136 ? -17.180 5.950 6.594 1.00 80.25 136 SER A O 1
ATOM 1129 N N . ASP A 1 137 ? -19.057 6.160 7.809 1.00 81.88 137 ASP A N 1
ATOM 1130 C CA . ASP A 1 137 ? -19.167 7.617 7.658 1.00 81.88 137 ASP A CA 1
ATOM 1131 C C . ASP A 1 137 ? -17.988 8.360 8.301 1.00 81.88 137 ASP A C 1
ATOM 1133 O O . ASP A 1 137 ? -17.495 9.350 7.759 1.00 81.88 137 ASP A O 1
ATOM 1137 N N . ALA A 1 138 ? -17.478 7.855 9.429 1.00 82.50 138 ALA A N 1
ATOM 1138 C CA . ALA A 1 138 ? -16.309 8.424 10.090 1.00 82.50 138 ALA A CA 1
ATOM 11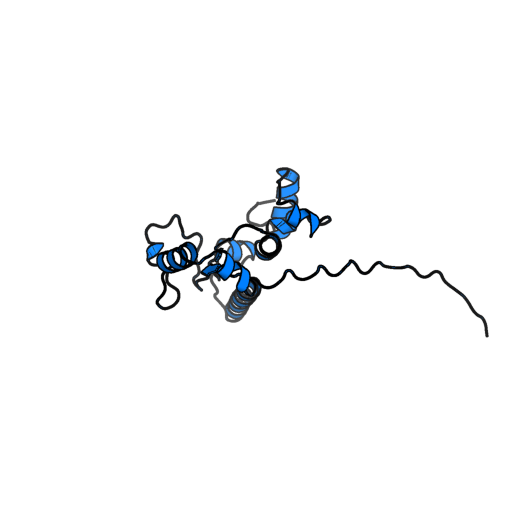39 C C . ALA A 1 138 ? -15.029 8.187 9.270 1.00 82.50 138 ALA A C 1
ATOM 1141 O O . ALA A 1 138 ? -14.194 9.085 9.172 1.00 82.50 138 ALA A O 1
ATOM 1142 N N . LEU A 1 139 ? -14.896 7.020 8.624 1.00 78.94 139 LEU A N 1
ATOM 1143 C CA . LEU A 1 139 ? -13.798 6.743 7.686 1.00 78.94 139 LEU A CA 1
ATOM 1144 C C . LEU A 1 139 ? -13.882 7.625 6.431 1.00 78.94 139 LEU A C 1
ATOM 1146 O O . LEU A 1 139 ? -12.860 8.116 5.946 1.00 78.94 139 LEU A O 1
ATOM 1150 N N . ALA A 1 140 ? -15.089 7.866 5.917 1.00 76.00 140 ALA A N 1
ATOM 1151 C CA . ALA A 1 140 ? -15.305 8.744 4.772 1.00 76.00 140 ALA A CA 1
ATOM 1152 C C . ALA A 1 140 ? -14.939 10.203 5.094 1.00 76.00 140 ALA A C 1
ATOM 1154 O O . ALA A 1 140 ? -14.289 10.857 4.283 1.00 76.00 140 ALA A O 1
ATOM 1155 N N . ALA A 1 141 ? -15.271 10.691 6.295 1.00 76.69 141 ALA A N 1
ATOM 1156 C CA . ALA A 1 141 ? -14.984 12.063 6.723 1.00 76.69 141 ALA A CA 1
ATOM 1157 C C . ALA A 1 141 ? -13.482 12.398 6.797 1.00 76.69 141 ALA A C 1
ATOM 1159 O O . ALA A 1 141 ? -13.099 13.550 6.604 1.00 76.69 141 ALA A O 1
ATOM 1160 N N . ILE A 1 142 ? -12.629 11.403 7.060 1.00 77.69 142 ILE A N 1
ATOM 1161 C CA . ILE A 1 142 ? -11.166 11.566 7.093 1.00 77.69 142 ILE A CA 1
ATOM 1162 C C . ILE A 1 142 ? -10.496 11.239 5.751 1.00 77.69 142 ILE A C 1
ATOM 1164 O O . ILE A 1 142 ? -9.286 11.419 5.616 1.00 77.69 142 ILE A O 1
ATOM 1168 N N . THR A 1 143 ? -11.253 10.753 4.760 1.00 69.56 143 THR A N 1
ATOM 1169 C CA . THR A 1 143 ? -10.721 10.445 3.428 1.00 69.56 143 THR A CA 1
ATOM 1170 C C . THR A 1 143 ? -10.527 11.748 2.652 1.00 69.56 143 THR A C 1
ATOM 1172 O O . THR A 1 143 ? -11.503 12.461 2.411 1.00 69.56 143 THR A O 1
ATOM 1175 N N . PRO A 1 144 ? -9.294 12.099 2.239 1.00 67.94 144 PRO A N 1
ATOM 1176 C CA . PRO A 1 144 ? -9.081 13.303 1.452 1.00 67.94 144 PRO A CA 1
ATOM 1177 C C . PRO A 1 144 ? -9.812 13.194 0.106 1.00 67.94 144 PRO A C 1
ATOM 1179 O O . PRO A 1 144 ? -9.857 12.109 -0.484 1.00 67.94 144 PRO A O 1
ATOM 1182 N N . PRO A 1 145 ? -10.380 14.301 -0.410 1.00 62.56 145 PRO A N 1
ATOM 1183 C CA . PRO A 1 145 ? -11.106 14.275 -1.670 1.00 62.56 145 PRO A CA 1
ATOM 1184 C C . PRO A 1 145 ? -10.186 13.794 -2.802 1.00 62.56 145 PRO A C 1
ATOM 1186 O O . PRO A 1 145 ? -8.992 14.126 -2.805 1.00 62.56 145 PRO A O 1
ATOM 1189 N N . PRO A 1 146 ? -10.712 13.035 -3.782 1.00 58.03 146 PRO A N 1
ATOM 1190 C CA . PRO A 1 146 ? -9.920 12.606 -4.924 1.00 58.03 146 PRO A CA 1
ATOM 1191 C C . PRO A 1 146 ? -9.312 13.837 -5.598 1.00 58.03 146 PRO A C 1
ATOM 1193 O O . PRO A 1 146 ? -10.001 14.827 -5.865 1.00 58.03 146 PRO A O 1
ATOM 1196 N N . ARG A 1 147 ? -7.999 13.798 -5.862 1.00 58.75 147 ARG A N 1
ATOM 1197 C CA . ARG A 1 147 ? -7.361 14.845 -6.665 1.00 58.75 147 ARG A CA 1
ATOM 1198 C C . ARG A 1 147 ? -8.037 14.809 -8.032 1.00 58.75 147 ARG A C 1
ATOM 1200 O O . ARG A 1 147 ? -7.994 13.775 -8.690 1.00 58.75 147 ARG A O 1
ATOM 1207 N N . ARG A 1 148 ? -8.665 15.912 -8.459 1.00 53.16 148 ARG A N 1
ATOM 1208 C CA . ARG A 1 148 ? -9.119 16.046 -9.850 1.00 53.16 148 ARG A CA 1
ATOM 1209 C C . ARG A 1 148 ? -7.909 15.777 -10.741 1.00 53.16 148 ARG A C 1
ATOM 1211 O O . ARG A 1 148 ? -6.903 16.479 -10.609 1.00 53.16 148 ARG A O 1
ATOM 1218 N N . GLY A 1 149 ? -8.000 14.758 -11.595 1.00 46.19 149 GLY A N 1
ATOM 1219 C CA . GLY A 1 149 ? -6.991 14.495 -12.610 1.00 46.19 149 GLY A CA 1
ATOM 1220 C C . GLY A 1 149 ? -6.712 15.793 -13.359 1.00 46.19 149 GLY A C 1
ATOM 1221 O O . GLY A 1 149 ? -7.645 16.488 -13.775 1.00 46.19 149 GLY A O 1
ATOM 1222 N N . LYS A 1 150 ? -5.436 16.176 -13.470 1.00 40.25 150 LYS A N 1
ATOM 1223 C CA . LYS A 1 150 ? -5.064 17.236 -14.405 1.00 40.25 150 LYS A CA 1
ATOM 1224 C C . LYS A 1 150 ? -5.514 16.746 -15.775 1.00 40.25 150 LYS A C 1
ATOM 1226 O O . LYS A 1 150 ? -4.996 15.737 -16.251 1.00 40.25 150 LYS A O 1
ATOM 1231 N N . ALA A 1 151 ? -6.496 17.427 -16.363 1.00 34.94 151 ALA A N 1
ATOM 1232 C CA . ALA A 1 151 ? -6.823 17.249 -17.765 1.00 34.94 151 ALA A CA 1
ATOM 1233 C C . ALA A 1 151 ? -5.507 17.297 -18.545 1.00 34.94 151 ALA A C 1
ATOM 1235 O O . ALA A 1 151 ? -4.683 18.183 -18.302 1.00 34.94 151 ALA A O 1
ATOM 1236 N N . ALA A 1 152 ? -5.288 16.301 -19.402 1.00 40.75 152 ALA A N 1
ATOM 1237 C CA . ALA A 1 152 ? -4.171 16.297 -20.325 1.00 40.75 152 ALA A CA 1
ATOM 1238 C C . ALA A 1 152 ? -4.164 17.649 -21.046 1.00 40.75 152 ALA A C 1
ATOM 1240 O O . ALA A 1 152 ? -5.121 17.992 -21.740 1.00 40.75 152 ALA A O 1
ATOM 1241 N N . GLU A 1 153 ? -3.126 18.444 -20.802 1.00 35.25 153 GLU A N 1
ATOM 1242 C CA . GLU A 1 153 ? -2.933 19.727 -21.458 1.00 35.25 153 GLU A CA 1
ATOM 1243 C C . GLU A 1 153 ? -2.640 19.404 -22.924 1.00 35.25 153 GLU A C 1
ATOM 1245 O O . GLU A 1 153 ? -1.552 18.958 -23.292 1.00 35.25 153 GLU A O 1
ATOM 1250 N N . GLY A 1 154 ? -3.701 19.475 -23.730 1.00 30.78 154 GLY A N 1
ATOM 1251 C CA . GLY A 1 154 ? -3.676 19.195 -25.150 1.00 30.78 154 GLY A CA 1
ATOM 1252 C C . GLY A 1 154 ? -2.665 20.107 -25.820 1.00 30.78 154 GLY A C 1
ATOM 1253 O O . GLY A 1 154 ? -2.753 21.330 -25.746 1.00 30.78 154 GLY A O 1
ATOM 1254 N N . THR A 1 155 ? -1.699 19.490 -26.483 1.00 36.66 155 THR A N 1
ATOM 1255 C CA . THR A 1 155 ? -0.761 20.146 -27.381 1.00 36.66 155 THR A CA 1
ATOM 1256 C C . THR A 1 155 ? -1.561 20.668 -28.575 1.00 36.66 155 THR A C 1
ATOM 1258 O O . THR A 1 155 ? -1.771 19.960 -29.556 1.00 36.66 155 THR A O 1
ATOM 1261 N N . THR A 1 156 ? -2.066 21.898 -28.499 1.00 33.12 156 THR A N 1
ATOM 1262 C CA . THR A 1 156 ? -2.542 22.603 -29.690 1.00 33.12 156 THR A CA 1
ATOM 1263 C C . THR A 1 156 ? -1.322 23.128 -30.428 1.00 33.12 156 THR A C 1
ATOM 1265 O O . THR A 1 156 ? -0.725 24.132 -30.036 1.00 33.12 156 THR A O 1
ATOM 1268 N N . GLY A 1 157 ? -0.938 22.405 -31.480 1.00 37.78 157 GLY A N 1
ATOM 1269 C CA . GLY A 1 157 ? -0.068 22.922 -32.526 1.00 37.78 157 GLY A CA 1
ATOM 1270 C C . GLY A 1 157 ? -0.673 24.198 -33.107 1.00 37.78 157 GLY A C 1
ATOM 1271 O O . GLY A 1 157 ? -1.820 24.202 -33.547 1.00 37.78 157 GLY A O 1
ATOM 1272 N N . GLY A 1 158 ? 0.099 25.280 -33.060 1.00 29.58 158 GLY A N 1
ATOM 1273 C CA . GLY A 1 158 ? -0.185 26.521 -33.765 1.00 29.58 158 GLY A CA 1
ATOM 1274 C C . GLY A 1 158 ? 0.668 26.577 -35.023 1.00 29.58 158 GLY A C 1
ATOM 1275 O O . GLY A 1 158 ? 1.889 26.696 -34.939 1.00 29.58 158 GLY A O 1
ATOM 1276 N N . GLU A 1 159 ? 0.005 26.452 -36.168 1.00 33.56 159 GLU A N 1
ATOM 1277 C CA . GLU A 1 159 ? 0.533 26.720 -37.501 1.00 33.56 159 GLU A CA 1
ATOM 1278 C C . GLU A 1 159 ? 1.182 28.108 -37.595 1.00 33.56 159 GLU A C 1
ATOM 1280 O O . GLU A 1 159 ? 0.799 29.065 -36.920 1.00 33.56 159 GLU A O 1
ATOM 1285 N N . GLY A 1 160 ? 2.192 28.198 -38.460 1.00 33.28 160 GLY A N 1
ATOM 1286 C CA . GLY A 1 160 ? 2.988 29.394 -38.663 1.00 33.28 160 GLY A CA 1
ATOM 1287 C C . GLY A 1 160 ? 2.213 30.605 -39.180 1.00 33.28 160 GLY A C 1
ATOM 1288 O O . GLY A 1 160 ? 1.194 30.510 -39.863 1.00 33.28 160 GLY A O 1
ATOM 1289 N N . ARG A 1 161 ? 2.802 31.776 -38.938 1.00 32.19 161 ARG A N 1
ATOM 1290 C CA . ARG A 1 161 ? 2.583 32.952 -39.774 1.00 32.19 161 ARG A CA 1
ATOM 1291 C C . ARG A 1 161 ? 3.861 33.778 -39.826 1.00 32.19 161 ARG A C 1
ATOM 1293 O O . ARG A 1 161 ? 4.274 34.370 -38.836 1.00 32.19 161 ARG A O 1
ATOM 1300 N N . ALA A 1 162 ? 4.486 33.779 -40.999 1.00 37.09 162 ALA A N 1
ATOM 1301 C CA . ALA A 1 162 ? 5.474 34.770 -41.385 1.00 37.09 162 ALA A CA 1
ATOM 1302 C C . ALA A 1 162 ? 4.819 36.157 -41.421 1.00 37.09 162 ALA A C 1
ATOM 1304 O O . ALA A 1 162 ? 3.715 36.291 -41.953 1.00 37.09 162 ALA A O 1
ATOM 1305 N N . VAL A 1 163 ? 5.510 37.178 -40.915 1.00 37.50 163 VAL A N 1
ATOM 1306 C CA . VAL A 1 163 ? 5.249 38.578 -41.266 1.00 37.50 163 VAL A CA 1
ATOM 1307 C C . VAL A 1 163 ? 6.592 39.290 -41.404 1.00 37.50 163 VAL A C 1
ATOM 1309 O O . VAL A 1 163 ? 7.405 39.293 -40.485 1.00 37.50 163 VAL A O 1
ATOM 1312 N N . ALA A 1 164 ? 6.804 39.824 -42.604 1.00 35.06 164 ALA A N 1
ATOM 1313 C CA . ALA A 1 164 ? 7.887 40.712 -42.988 1.00 35.06 164 ALA A CA 1
ATOM 1314 C C . ALA A 1 164 ? 7.687 42.123 -42.409 1.00 35.06 164 ALA A C 1
ATOM 1316 O O . ALA A 1 164 ? 6.547 42.564 -42.249 1.00 35.06 164 ALA A O 1
ATOM 1317 N N . GLY A 1 165 ? 8.793 42.826 -42.170 1.00 34.56 165 GLY A N 1
ATOM 1318 C CA . GLY A 1 165 ? 8.844 44.233 -41.773 1.00 34.56 165 GLY A CA 1
ATOM 1319 C C . GLY A 1 165 ? 10.228 44.599 -41.279 1.00 34.56 165 GLY A C 1
ATOM 1320 O O . GLY A 1 165 ? 10.493 44.307 -40.096 1.00 34.56 165 GLY A O 1
#

Foldseek 3Di:
DDLLADQPLVSLQVVCVVVVDDADPQLCVLPVPRSSLRVDCLSVVLSDDDQDADEEALQEPSVCSSVVQDDDPDPVSVVVSVVSSVVVVVSCPQRLHYDYHPDYYHDQPPDPCSQVDDDVPAGPVNSVVVVVPDDPVNSVVSGDHRDDPDDDPDPDDDDDDDDDD

pLDDT: mean 81.62, std 18.7, range [29.58, 97.44]

InterPro domains:
  IPR004963 Pectinacetylesterase/NOTUM [PF03283] (20-131)
  IPR004963 Pectinacetylesterase/NOTUM [PTHR21562] (16-116)

Secondary structure (DSSP, 8-state):
--TTTS-HHHHHHHHHHHHT----HHHHHH-TT-GGGGGSHHHHGGG--S--EEE--TEEHHHHHHTT--S--SHHHHHHHHHHHHHHHHHTTT-SEEE----EE--STTSTTGGG-EETTEEHHHHHHHHHTS-HHHHHHTSPPPPPP----------------